Protein AF-A0A5M9GQY0-F1 (afdb_monomer)

InterPro domains:
  IPR038223 DNA-mimic protein DMP12 superfamily [G3DSA:3.40.1760.20] (15-113)

Secondary structure (DSSP, 8-state):
-EEEEEESSHHHHHHHHTT---TTSEEEEEE-HHHHHHHHTTTHHHHHHHHH-----SS--EEE--HHHHHHHHTSGGG-GGGS-HHHHHHHHHHHHHHHHHHHHTS-EEEE-

Foldseek 3Di:
DKKKKAFLAPVLLVCVVVVNHDPPRIDMDDDDPVLVVLCVVLCLVVVLCVLQVWDDDDADKTKRLDLVSLVSSLPDCSLVQVSDDPVNNVVSVSVSVRSVSNNVRSGIMIMGD

Nearest PDB structures (foldseek):
  2wh0-assembly2_C  TM=7.866E-01  e=9.377E+00  Homo sapiens

Mean predicted aligned error: 2.53 Å

Sequence (113 aa):
MKIICVPKNEEALHRLDFNQNIEGDLIEMSIDDTIYSNLENTSFFETINRLTGANIDKFEDESITDKEALEKVVSSEIFNEKRYDHSLYSIVRNIKALFEEALKCQTGIFFYF

Structure (mmCIF, N/CA/C/O backbone):
data_AF-A0A5M9GQY0-F1
#
_entry.id   AF-A0A5M9GQY0-F1
#
loop_
_atom_site.group_PDB
_atom_site.id
_atom_sit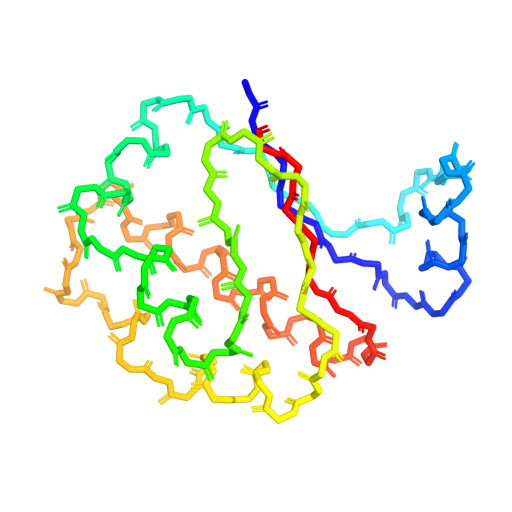e.type_symbol
_atom_site.label_atom_id
_atom_site.label_alt_id
_atom_site.label_comp_id
_atom_site.label_asym_id
_atom_site.label_entity_id
_atom_site.label_seq_id
_atom_site.pdbx_PDB_ins_code
_atom_site.Cartn_x
_atom_site.Cartn_y
_atom_site.Cartn_z
_atom_site.occupancy
_atom_site.B_iso_or_equiv
_atom_site.auth_seq_id
_atom_site.auth_comp_id
_atom_site.auth_asym_id
_atom_site.auth_atom_id
_atom_site.pdbx_PDB_model_num
ATOM 1 N N . MET A 1 1 ? -6.369 -0.826 -14.897 1.00 88.00 1 MET A N 1
ATOM 2 C CA . MET A 1 1 ? -6.256 0.221 -13.854 1.00 88.00 1 MET A CA 1
ATOM 3 C C . MET A 1 1 ? -6.466 -0.467 -12.532 1.00 88.00 1 MET A C 1
ATOM 5 O O . MET A 1 1 ? -7.416 -1.228 -12.429 1.00 88.00 1 MET A O 1
ATOM 9 N N . LYS A 1 2 ? -5.564 -0.228 -11.590 1.00 95.06 2 LYS A N 1
ATOM 10 C CA . LYS A 1 2 ? -5.478 -0.915 -10.307 1.00 95.06 2 LYS A CA 1
ATOM 11 C C . LYS A 1 2 ? -5.639 0.106 -9.193 1.00 95.06 2 LYS A C 1
ATOM 13 O O . LYS A 1 2 ? -5.116 1.216 -9.324 1.00 95.06 2 LYS A O 1
ATOM 18 N N . ILE A 1 3 ? -6.363 -0.238 -8.137 1.00 96.81 3 ILE A N 1
ATOM 19 C CA . ILE A 1 3 ? -6.653 0.680 -7.028 1.00 96.81 3 ILE A CA 1
ATOM 20 C C . ILE A 1 3 ? -5.990 0.155 -5.762 1.00 96.81 3 ILE A C 1
ATOM 22 O O . ILE A 1 3 ? -6.026 -1.037 -5.478 1.00 96.81 3 ILE A O 1
ATOM 26 N N . ILE A 1 4 ? -5.374 1.062 -5.011 1.00 98.25 4 ILE A N 1
ATOM 27 C CA . ILE A 1 4 ? -4.895 0.806 -3.655 1.00 98.25 4 ILE A CA 1
ATOM 28 C C . ILE A 1 4 ? -5.622 1.788 -2.746 1.00 98.25 4 ILE A C 1
ATOM 30 O O . ILE A 1 4 ? -5.546 2.997 -2.985 1.00 98.25 4 ILE A O 1
ATOM 34 N N . CYS A 1 5 ? -6.321 1.302 -1.723 1.00 98.12 5 CYS A N 1
ATOM 35 C CA . CYS A 1 5 ? -7.095 2.168 -0.841 1.00 98.12 5 CYS A CA 1
ATOM 36 C C . CYS A 1 5 ? -7.043 1.772 0.634 1.00 98.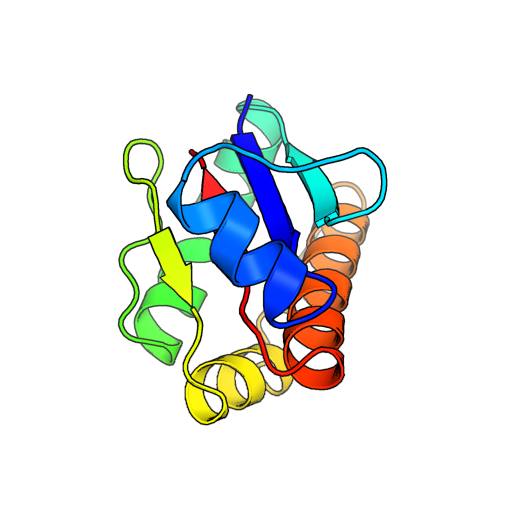12 5 CYS A C 1
ATOM 38 O O . CYS A 1 5 ? -6.749 0.635 0.995 1.00 98.12 5 CYS A O 1
ATOM 40 N N . VAL A 1 6 ? -7.373 2.743 1.482 1.00 98.62 6 VAL A N 1
ATOM 41 C CA . VAL A 1 6 ? -7.447 2.626 2.938 1.00 98.62 6 VAL A CA 1
ATOM 42 C C . VAL A 1 6 ? -8.781 3.200 3.412 1.00 98.62 6 VAL A C 1
ATOM 44 O O . VAL A 1 6 ? -9.045 4.383 3.168 1.00 98.62 6 VAL A O 1
ATOM 47 N N . PRO A 1 7 ? -9.621 2.420 4.110 1.00 98.44 7 PRO A N 1
ATOM 48 C CA . PRO A 1 7 ? -10.806 2.947 4.771 1.00 98.44 7 PRO A CA 1
ATOM 49 C C . PRO A 1 7 ? -10.419 3.858 5.934 1.00 98.44 7 PRO A C 1
ATOM 51 O O . PRO A 1 7 ? -9.612 3.482 6.784 1.00 98.44 7 PRO A O 1
ATOM 54 N N . LYS A 1 8 ? -11.015 5.052 6.013 1.00 98.12 8 LYS A N 1
ATOM 55 C CA . LYS A 1 8 ? -10.643 6.053 7.030 1.00 98.12 8 LYS A CA 1
ATOM 56 C C . LYS A 1 8 ? -11.057 5.698 8.458 1.00 98.12 8 LYS A C 1
ATOM 58 O O . LYS A 1 8 ? -10.579 6.329 9.400 1.00 98.12 8 LYS A O 1
ATOM 63 N N . ASN A 1 9 ? -11.987 4.762 8.614 1.00 97.69 9 ASN A N 1
A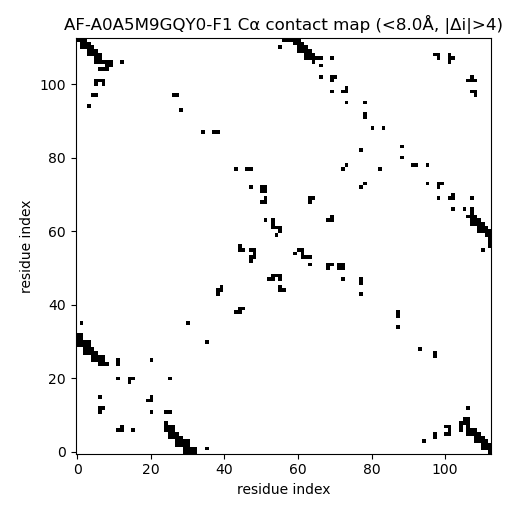TOM 64 C CA . ASN A 1 9 ? -12.511 4.284 9.890 1.00 97.69 9 ASN A CA 1
ATOM 65 C C . ASN A 1 9 ? -13.268 2.958 9.694 1.00 97.69 9 ASN A C 1
ATOM 67 O O . ASN A 1 9 ? -13.501 2.528 8.564 1.00 97.69 9 ASN A O 1
ATOM 71 N N . GLU A 1 10 ? -13.687 2.350 10.803 1.00 96.44 10 GLU A N 1
ATOM 72 C CA . GLU A 1 10 ? -14.462 1.100 10.841 1.00 96.44 10 GLU A CA 1
ATOM 73 C C . GLU A 1 10 ? -15.763 1.147 10.027 1.00 96.44 10 GLU A C 1
ATOM 75 O O . GLU A 1 10 ? -16.123 0.176 9.370 1.00 96.44 10 GLU A O 1
ATOM 80 N N . GLU A 1 11 ? -16.480 2.274 10.015 1.00 97.25 11 GLU A N 1
ATOM 81 C CA . GLU A 1 11 ? -17.722 2.373 9.240 1.00 97.25 11 GLU A CA 1
ATOM 82 C C . GLU A 1 11 ? -17.451 2.374 7.732 1.00 97.25 11 GLU A C 1
ATOM 84 O O . GLU A 1 11 ? -18.203 1.772 6.966 1.00 97.25 11 GLU A O 1
ATOM 89 N N . ALA A 1 12 ? -16.379 3.045 7.304 1.00 97.69 12 ALA A N 1
ATOM 90 C CA . ALA A 1 12 ? -15.915 3.028 5.923 1.00 97.69 12 ALA A CA 1
ATOM 91 C C . ALA A 1 12 ? -15.424 1.631 5.519 1.00 97.69 12 ALA A C 1
ATOM 93 O O . ALA A 1 12 ? -15.699 1.200 4.403 1.00 97.69 12 ALA A O 1
ATOM 94 N N . LEU A 1 13 ? -14.748 0.913 6.425 1.00 97.00 13 LEU A N 1
ATOM 95 C CA . LEU A 1 13 ? -14.331 -0.475 6.212 1.00 97.00 13 LEU A CA 1
ATOM 96 C C . LEU A 1 13 ? -15.551 -1.386 6.033 1.00 97.00 13 LEU A C 1
ATOM 98 O O . LEU A 1 13 ? -15.656 -2.080 5.029 1.00 97.00 13 LEU A O 1
ATOM 102 N N . HIS A 1 14 ? -16.531 -1.290 6.931 1.00 96.38 14 HIS A N 1
ATOM 103 C CA . HIS A 1 14 ? -17.779 -2.036 6.800 1.00 96.38 14 HIS A CA 1
ATOM 104 C C . HIS A 1 14 ? -18.492 -1.711 5.480 1.00 96.38 14 HIS A C 1
ATOM 106 O O . HIS A 1 14 ? -18.977 -2.606 4.801 1.00 96.38 14 HIS A O 1
ATOM 112 N N . ARG A 1 15 ? -18.568 -0.437 5.073 1.00 97.06 15 ARG A N 1
ATOM 113 C CA . ARG A 1 15 ? -19.161 -0.070 3.774 1.00 97.06 15 ARG A CA 1
ATOM 114 C C . ARG A 1 15 ? -18.377 -0.640 2.592 1.00 97.06 15 ARG A C 1
ATOM 116 O O . ARG A 1 15 ? -19.014 -1.030 1.615 1.00 97.06 15 ARG A O 1
ATOM 123 N N . LEU A 1 16 ? -17.049 -0.710 2.680 1.00 95.31 16 LEU A N 1
ATOM 124 C CA . LEU A 1 16 ? -16.198 -1.316 1.655 1.00 95.31 16 LEU A CA 1
ATOM 125 C C . LEU A 1 16 ? -16.536 -2.798 1.451 1.00 95.31 16 LEU A C 1
ATOM 127 O O . LEU A 1 16 ? -16.751 -3.199 0.311 1.00 95.31 16 LEU A O 1
ATOM 131 N N . ASP A 1 17 ? -16.717 -3.567 2.528 1.00 92.31 17 ASP A N 1
ATOM 132 C CA . ASP A 1 17 ? -17.073 -4.997 2.456 1.00 92.31 17 ASP A CA 1
ATOM 133 C C . ASP A 1 17 ? -18.391 -5.264 1.701 1.00 92.31 17 ASP A C 1
ATOM 135 O O . ASP A 1 17 ? -18.594 -6.340 1.134 1.00 92.31 17 ASP A O 1
ATOM 139 N N . PHE A 1 18 ? -19.296 -4.279 1.666 1.00 93.19 18 PHE A N 1
ATOM 140 C CA . PHE A 1 18 ? -20.591 -4.373 0.985 1.00 93.19 18 PHE A CA 1
ATOM 141 C C . PHE A 1 18 ? -20.675 -3.567 -0.320 1.00 93.19 18 PHE A C 1
ATOM 143 O O . PHE A 1 18 ? -21.766 -3.476 -0.889 1.00 93.19 18 PHE A O 1
ATOM 150 N N . ASN A 1 19 ? -19.570 -2.993 -0.815 1.00 90.00 19 ASN A N 1
ATOM 151 C CA . ASN A 1 19 ? -19.550 -2.078 -1.968 1.00 90.00 19 ASN A CA 1
ATOM 152 C C . ASN A 1 19 ? -20.526 -0.888 -1.812 1.00 90.00 19 ASN A C 1
ATOM 154 O O . ASN A 1 19 ? -21.263 -0.531 -2.734 1.00 90.00 19 ASN A O 1
ATOM 158 N N . GLN A 1 20 ? -20.574 -0.295 -0.617 1.00 94.31 20 GLN A N 1
ATOM 159 C CA . GLN A 1 20 ? -21.481 0.798 -0.227 1.00 94.31 20 GLN A CA 1
ATOM 160 C C . GLN A 1 20 ? -20.740 2.093 0.135 1.00 94.31 20 GLN A C 1
ATOM 162 O O . GLN A 1 20 ? -21.279 2.948 0.838 1.00 94.31 20 GLN A O 1
ATOM 167 N N . ASN A 1 21 ? -19.495 2.225 -0.308 1.00 91.50 21 ASN A N 1
ATOM 168 C CA . ASN A 1 21 ? -18.622 3.357 -0.023 1.00 91.50 21 ASN A CA 1
ATOM 169 C C . ASN A 1 21 ? -19.262 4.673 -0.472 1.00 91.50 21 ASN A C 1
ATOM 171 O O . ASN A 1 21 ? -19.808 4.773 -1.574 1.00 91.50 21 ASN A O 1
ATOM 175 N N . ILE A 1 22 ? -19.139 5.701 0.360 1.00 92.62 22 ILE A N 1
ATOM 176 C CA . ILE A 1 22 ? -19.531 7.070 0.023 1.00 92.62 22 ILE A CA 1
ATOM 177 C C . ILE A 1 22 ? -18.301 7.945 -0.218 1.00 92.62 22 ILE A C 1
ATOM 179 O O . ILE A 1 22 ? -17.184 7.613 0.185 1.00 92.62 22 ILE A O 1
ATOM 183 N N . GLU A 1 23 ? -18.502 9.086 -0.882 1.00 93.12 23 GLU A N 1
ATOM 184 C CA . GLU A 1 23 ? -17.420 10.041 -1.121 1.00 93.12 23 GLU A CA 1
ATOM 185 C C . GLU A 1 23 ? -16.742 10.426 0.200 1.00 93.12 23 GLU A C 1
ATOM 187 O O . GLU A 1 23 ? -17.384 10.844 1.164 1.00 93.12 23 GLU A O 1
ATOM 192 N N . GLY A 1 24 ? -15.419 10.276 0.230 1.00 93.19 24 GLY A N 1
ATOM 193 C CA . GLY A 1 24 ? -14.614 10.565 1.406 1.00 93.19 24 GLY A CA 1
ATOM 194 C C . GLY A 1 24 ? -14.375 9.383 2.344 1.00 93.19 24 GLY A C 1
ATOM 195 O O . GLY A 1 24 ? -13.589 9.571 3.270 1.00 93.19 24 GLY A O 1
ATOM 196 N N . ASP A 1 25 ? -14.938 8.195 2.104 1.00 96.00 25 ASP A N 1
ATOM 197 C CA . ASP A 1 25 ? -14.677 6.992 2.916 1.00 96.00 25 ASP A CA 1
ATOM 198 C C . ASP A 1 25 ? -13.241 6.484 2.812 1.00 96.00 25 ASP A C 1
ATOM 200 O O . ASP A 1 25 ? -12.682 5.978 3.788 1.00 96.00 25 ASP A O 1
ATOM 204 N N . LEU A 1 26 ? -12.649 6.622 1.627 1.00 97.88 26 LEU A N 1
ATOM 205 C CA . LEU A 1 26 ? -11.365 6.027 1.290 1.00 97.88 26 LEU A CA 1
ATOM 206 C C . LEU A 1 26 ? -10.280 7.097 1.128 1.00 97.88 26 LEU A C 1
ATOM 208 O O . LEU A 1 26 ? -10.536 8.238 0.728 1.00 97.88 26 LEU A O 1
ATOM 212 N N . ILE A 1 27 ? -9.051 6.720 1.465 1.00 98.12 27 ILE A N 1
ATOM 213 C CA . ILE A 1 27 ? -7.829 7.348 0.960 1.00 98.12 27 ILE A CA 1
ATOM 214 C C . ILE A 1 27 ? -7.300 6.392 -0.099 1.00 98.12 27 ILE A C 1
ATOM 216 O O . ILE A 1 27 ? -6.980 5.252 0.224 1.00 98.12 27 ILE A O 1
ATOM 220 N N . GLU A 1 28 ? -7.250 6.822 -1.355 1.00 96.69 28 GLU A N 1
ATOM 221 C CA . GLU A 1 28 ? -6.982 5.921 -2.474 1.00 96.69 28 GLU A CA 1
ATOM 222 C C . GLU A 1 28 ? -6.008 6.509 -3.488 1.00 96.69 28 GLU A C 1
ATOM 224 O O . GLU A 1 28 ? -5.874 7.726 -3.643 1.00 96.69 28 GLU A O 1
ATOM 229 N N . MET A 1 29 ? -5.326 5.615 -4.194 1.00 97.00 29 MET A N 1
ATOM 230 C CA . MET A 1 29 ? -4.554 5.940 -5.380 1.00 97.00 29 MET A CA 1
ATOM 231 C C . MET A 1 29 ? -4.829 4.914 -6.471 1.00 97.00 29 MET A C 1
ATOM 233 O O . MET A 1 29 ? -5.005 3.726 -6.198 1.00 97.00 29 MET A O 1
ATOM 237 N N . SER A 1 30 ? -4.814 5.374 -7.718 1.00 96.81 30 SER A N 1
ATOM 238 C CA . SER A 1 30 ? -4.831 4.499 -8.883 1.00 96.81 30 SER A CA 1
ATOM 239 C C . SER A 1 30 ? -3.431 4.377 -9.473 1.00 96.81 30 SER A C 1
ATOM 241 O O . SER A 1 30 ? -2.672 5.347 -9.532 1.00 96.81 30 SER A O 1
ATOM 243 N N . ILE A 1 31 ? -3.094 3.172 -9.917 1.00 95.69 31 ILE A N 1
ATOM 244 C CA . ILE A 1 31 ? -1.916 2.907 -10.740 1.00 95.69 31 ILE A CA 1
ATOM 245 C C . ILE A 1 31 ? -2.361 2.233 -12.039 1.00 95.69 31 ILE A C 1
ATOM 247 O O . ILE A 1 31 ? -3.308 1.440 -12.067 1.00 95.69 31 ILE A O 1
ATOM 251 N N . ASP A 1 32 ? -1.712 2.583 -13.144 1.00 95.62 32 ASP A N 1
ATOM 252 C CA . ASP A 1 32 ? -1.930 1.903 -14.417 1.00 95.62 32 ASP A CA 1
ATOM 253 C C . ASP A 1 32 ? -1.048 0.651 -14.533 1.00 95.62 32 ASP A C 1
ATOM 255 O O . ASP A 1 32 ? -0.195 0.375 -13.684 1.00 95.62 32 ASP A O 1
ATOM 259 N N . ASP A 1 33 ? -1.265 -0.125 -15.593 1.00 94.81 33 ASP A N 1
ATOM 260 C CA . ASP A 1 33 ? -0.523 -1.369 -15.801 1.00 94.81 33 ASP A CA 1
ATOM 261 C C . ASP A 1 33 ? 0.972 -1.114 -16.067 1.00 94.81 33 ASP A C 1
ATOM 263 O O . ASP A 1 33 ? 1.800 -1.963 -15.750 1.00 94.81 33 ASP A O 1
ATOM 267 N N . THR A 1 34 ? 1.345 0.074 -16.563 1.00 95.50 34 THR A N 1
ATOM 268 C CA . THR A 1 34 ? 2.754 0.454 -16.760 1.00 95.50 34 THR A CA 1
ATOM 269 C C . THR A 1 34 ? 3.448 0.647 -15.414 1.00 95.50 34 THR A C 1
ATOM 271 O O . THR A 1 34 ? 4.523 0.093 -15.181 1.00 95.50 34 THR A O 1
ATOM 274 N N . ILE A 1 35 ? 2.829 1.400 -14.501 1.00 95.94 35 ILE A N 1
ATOM 275 C CA . ILE A 1 35 ? 3.331 1.616 -13.140 1.00 95.94 35 ILE A CA 1
ATOM 276 C C . ILE A 1 35 ? 3.382 0.291 -12.382 1.00 95.94 35 ILE A C 1
ATOM 278 O O . ILE A 1 35 ? 4.396 -0.002 -11.747 1.00 95.94 35 ILE A O 1
ATOM 282 N N . TYR A 1 36 ? 2.326 -0.524 -12.475 1.00 96.12 36 TYR A N 1
ATOM 283 C CA . TYR A 1 36 ? 2.298 -1.841 -11.845 1.00 96.12 36 TYR A CA 1
ATOM 284 C C . TYR A 1 36 ? 3.458 -2.717 -12.329 1.00 96.12 36 TYR A C 1
ATOM 286 O O . TYR A 1 36 ? 4.223 -3.210 -11.503 1.00 96.12 36 TYR A O 1
ATOM 294 N N . SER A 1 37 ? 3.653 -2.853 -13.647 1.00 95.62 37 SER A N 1
ATOM 295 C CA . SER A 1 37 ? 4.760 -3.646 -14.196 1.00 95.62 37 SER A CA 1
ATOM 296 C C . SER A 1 37 ? 6.125 -3.111 -13.765 1.00 95.62 37 SER A C 1
ATOM 298 O O . SER A 1 37 ? 7.026 -3.890 -13.461 1.00 95.62 37 SER A O 1
ATOM 300 N N . ASN A 1 38 ? 6.290 -1.790 -13.678 1.00 96.00 38 ASN A N 1
ATOM 301 C CA . ASN A 1 38 ? 7.534 -1.198 -13.194 1.00 96.00 38 ASN A CA 1
ATOM 302 C C . ASN A 1 38 ? 7.795 -1.520 -11.711 1.00 96.00 38 ASN A C 1
ATOM 304 O O . ASN A 1 38 ? 8.932 -1.821 -11.358 1.00 96.00 38 ASN A O 1
ATOM 308 N N . LEU A 1 39 ? 6.769 -1.522 -10.852 1.00 96.31 39 LEU A N 1
ATOM 309 C CA . LEU A 1 39 ? 6.888 -1.956 -9.453 1.00 96.31 39 LEU A CA 1
ATOM 310 C C . LEU A 1 39 ? 7.171 -3.461 -9.346 1.00 96.31 39 LEU A C 1
ATOM 312 O O . LEU A 1 39 ? 8.043 -3.875 -8.577 1.00 96.31 39 LEU A O 1
ATOM 316 N N . GLU A 1 40 ? 6.479 -4.277 -10.139 1.00 94.94 40 GLU A N 1
ATOM 317 C CA . GLU A 1 40 ? 6.658 -5.731 -10.203 1.00 94.94 40 GLU A CA 1
ATOM 318 C C . GLU A 1 40 ? 8.101 -6.098 -10.584 1.00 94.94 40 GLU A C 1
ATOM 320 O O . GLU A 1 40 ? 8.730 -6.907 -9.904 1.00 94.94 40 GLU A O 1
ATOM 325 N N . ASN A 1 41 ? 8.688 -5.394 -11.559 1.00 95.12 41 ASN A N 1
ATOM 326 C CA . ASN A 1 41 ? 10.089 -5.557 -11.972 1.00 95.12 41 ASN A CA 1
ATOM 327 C C . ASN A 1 41 ? 11.119 -5.239 -10.866 1.00 95.12 41 ASN A C 1
ATOM 329 O O . ASN A 1 41 ? 12.295 -5.571 -11.013 1.00 95.12 41 ASN A O 1
ATOM 333 N N . THR A 1 42 ? 10.706 -4.608 -9.761 1.00 95.38 42 THR A N 1
ATOM 334 C CA . THR A 1 42 ? 11.563 -4.339 -8.588 1.00 95.38 42 THR A CA 1
ATOM 335 C C . THR A 1 42 ? 11.346 -5.323 -7.430 1.00 95.38 42 THR A C 1
ATOM 337 O O . THR A 1 42 ? 11.892 -5.118 -6.339 1.00 95.38 42 THR A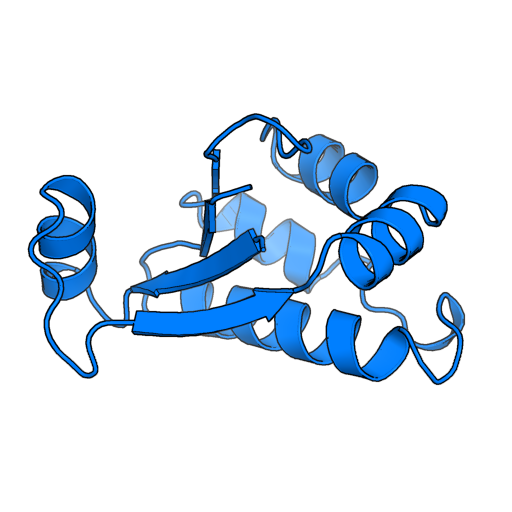 O 1
ATOM 340 N N . SER A 1 43 ? 10.533 -6.369 -7.635 1.00 96.19 43 SER A N 1
ATOM 341 C CA . SER A 1 43 ? 10.041 -7.281 -6.589 1.00 96.19 43 SER A CA 1
ATOM 342 C C . SER A 1 43 ? 9.302 -6.551 -5.456 1.00 96.19 43 SER A C 1
ATOM 344 O O . SER A 1 43 ? 9.374 -6.962 -4.291 1.00 96.19 43 SER A O 1
ATOM 346 N N . PHE A 1 44 ? 8.609 -5.446 -5.770 1.00 97.12 44 PHE A N 1
ATOM 347 C CA . PHE A 1 44 ? 7.915 -4.626 -4.772 1.00 97.12 44 PHE A CA 1
ATOM 348 C C . PHE A 1 44 ? 6.827 -5.421 -4.037 1.00 97.12 44 PHE A C 1
ATOM 350 O O . PHE A 1 44 ? 6.935 -5.646 -2.831 1.00 97.12 44 PHE A O 1
ATOM 357 N N . PHE A 1 45 ? 5.827 -5.910 -4.778 1.00 97.19 45 PHE A N 1
ATOM 358 C CA . PHE A 1 45 ? 4.708 -6.676 -4.220 1.00 97.19 45 PHE A CA 1
ATOM 359 C C . PHE A 1 45 ? 5.156 -8.028 -3.657 1.00 97.19 45 PHE A C 1
ATOM 361 O O . PHE A 1 45 ? 4.753 -8.390 -2.560 1.00 97.19 45 PHE A O 1
ATOM 368 N N . GLU A 1 46 ? 6.099 -8.715 -4.311 1.00 97.38 46 GLU A N 1
ATOM 369 C CA . GLU A 1 46 ? 6.689 -9.961 -3.794 1.00 97.38 46 GLU A CA 1
ATOM 370 C C . GLU A 1 46 ? 7.326 -9.768 -2.403 1.00 97.38 46 GLU A C 1
ATOM 372 O O . GLU A 1 46 ? 7.197 -10.611 -1.512 1.00 97.38 46 GLU A O 1
ATOM 377 N N . THR A 1 47 ? 8.001 -8.634 -2.185 1.00 97.81 47 THR A N 1
ATOM 3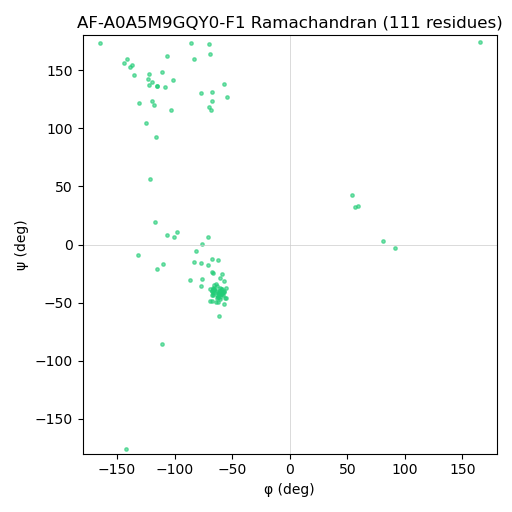78 C CA . THR A 1 47 ? 8.581 -8.319 -0.876 1.00 97.81 47 THR A CA 1
ATOM 379 C C . THR A 1 47 ? 7.501 -8.061 0.172 1.00 97.81 47 THR A C 1
ATOM 381 O O . THR A 1 47 ? 7.646 -8.535 1.298 1.00 97.81 47 THR A O 1
ATOM 384 N N . ILE A 1 48 ? 6.420 -7.362 -0.184 1.00 98.25 48 ILE A N 1
ATOM 385 C CA . ILE A 1 48 ? 5.274 -7.141 0.712 1.00 98.25 48 ILE A CA 1
ATOM 386 C C . ILE A 1 48 ? 4.606 -8.476 1.065 1.00 98.25 48 ILE A C 1
ATOM 388 O O . ILE A 1 48 ? 4.401 -8.751 2.249 1.00 98.25 48 ILE A O 1
ATOM 392 N N . ASN A 1 49 ? 4.361 -9.340 0.079 1.00 98.12 49 ASN A N 1
ATOM 393 C CA . ASN A 1 49 ? 3.786 -10.675 0.272 1.00 98.12 49 ASN A CA 1
ATOM 394 C C . ASN A 1 49 ? 4.626 -11.500 1.252 1.00 98.12 49 ASN A C 1
ATOM 396 O O . ASN A 1 49 ? 4.110 -12.052 2.218 1.00 98.12 49 ASN A O 1
ATOM 400 N N . ARG A 1 50 ? 5.956 -11.499 1.101 1.00 98.19 50 ARG A N 1
ATOM 401 C CA . ARG A 1 50 ? 6.859 -12.202 2.029 1.00 98.19 50 ARG A CA 1
ATOM 402 C C . ARG A 1 50 ? 6.834 -11.638 3.456 1.00 98.19 50 ARG A C 1
ATOM 404 O O . ARG A 1 50 ? 7.029 -12.396 4.402 1.00 98.19 50 ARG A O 1
ATOM 411 N N . LEU A 1 51 ? 6.651 -10.327 3.621 1.00 98.00 51 LEU A N 1
ATOM 412 C CA . LEU A 1 51 ? 6.617 -9.679 4.939 1.00 98.00 51 LEU A CA 1
ATOM 413 C C . LEU A 1 51 ? 5.295 -9.904 5.683 1.00 98.00 51 LEU A C 1
ATOM 415 O O . LEU A 1 51 ? 5.288 -9.912 6.914 1.00 98.00 51 LEU A O 1
ATOM 419 N N . THR A 1 52 ? 4.198 -10.058 4.943 1.00 97.81 52 THR A N 1
ATOM 420 C CA . THR A 1 52 ? 2.831 -10.015 5.489 1.00 97.81 52 THR A CA 1
ATOM 421 C C . THR A 1 52 ? 2.081 -11.336 5.381 1.00 97.81 52 THR A C 1
ATOM 423 O O . THR A 1 52 ? 1.154 -11.565 6.148 1.00 97.81 52 THR A O 1
ATOM 426 N N . GLY A 1 53 ? 2.495 -12.219 4.472 1.00 96.88 53 GLY A N 1
ATOM 427 C CA . GLY A 1 53 ? 1.758 -13.428 4.111 1.00 96.88 53 GLY A CA 1
ATOM 428 C C . GLY A 1 53 ? 0.616 -13.193 3.117 1.00 96.88 53 GLY A C 1
ATOM 429 O O . GLY A 1 53 ? -0.084 -14.151 2.803 1.00 96.88 53 GLY A O 1
ATOM 430 N N . ALA A 1 54 ? 0.429 -11.960 2.634 1.00 97.00 54 ALA A N 1
ATOM 431 C CA . ALA A 1 54 ? -0.539 -11.630 1.589 1.00 97.00 54 ALA A CA 1
ATOM 432 C C . ALA A 1 54 ? -0.140 -12.215 0.224 1.00 97.00 54 ALA A C 1
ATOM 434 O O . ALA A 1 54 ? 1.026 -12.563 0.008 1.00 97.00 54 ALA A O 1
ATOM 435 N N . ASN A 1 55 ? -1.091 -12.266 -0.709 1.00 95.94 55 ASN A N 1
ATOM 436 C CA . ASN A 1 55 ? -0.889 -12.735 -2.080 1.00 95.94 55 ASN A CA 1
ATOM 437 C C . ASN A 1 55 ? -1.250 -11.652 -3.105 1.00 95.94 55 ASN A C 1
ATOM 439 O O . ASN A 1 55 ? -2.056 -11.871 -4.000 1.00 95.94 55 ASN A O 1
ATOM 443 N N . ILE A 1 56 ? -0.624 -10.477 -2.994 1.00 96.69 56 ILE A N 1
ATOM 444 C CA . ILE A 1 56 ? -0.820 -9.389 -3.958 1.00 96.69 56 ILE A CA 1
ATOM 445 C C . ILE A 1 56 ? -0.199 -9.796 -5.296 1.00 96.69 56 ILE A C 1
ATOM 447 O O . ILE A 1 56 ? 1.027 -9.943 -5.396 1.00 96.69 56 ILE A O 1
ATOM 451 N N . ASP A 1 57 ? -1.037 -9.933 -6.317 1.00 93.88 57 ASP A N 1
ATOM 452 C CA . ASP A 1 57 ? -0.634 -10.116 -7.706 1.00 93.88 57 ASP A CA 1
ATOM 453 C C . ASP A 1 57 ? -1.567 -9.354 -8.663 1.00 93.88 57 ASP A C 1
ATOM 455 O O . ASP A 1 57 ? -2.425 -8.586 -8.244 1.00 93.88 57 ASP A O 1
ATOM 459 N N . LYS A 1 58 ? -1.361 -9.500 -9.974 1.00 92.12 58 LYS A N 1
ATOM 460 C CA . LYS A 1 58 ? -2.072 -8.726 -11.004 1.00 92.12 58 LYS A CA 1
ATOM 461 C C . LYS A 1 58 ? -3.521 -9.154 -11.284 1.00 92.12 58 LYS A C 1
ATOM 463 O O . LYS A 1 58 ? -4.085 -8.609 -12.234 1.00 92.12 58 LYS A O 1
ATOM 468 N N . PHE A 1 59 ? -4.046 -10.161 -10.590 1.00 88.56 59 PHE A N 1
ATOM 469 C CA . PHE A 1 59 ? -5.370 -10.748 -10.821 1.00 88.56 59 PHE A CA 1
ATOM 470 C C . PHE A 1 59 ? -6.204 -10.927 -9.547 1.00 88.56 59 PHE A C 1
ATOM 472 O O . PHE A 1 59 ? -7.373 -11.293 -9.661 1.00 88.56 59 PHE A O 1
ATOM 479 N N . GLU A 1 60 ? -5.611 -10.722 -8.372 1.00 87.31 60 GLU A N 1
ATOM 480 C CA . GLU A 1 60 ? -6.260 -10.948 -7.085 1.00 87.31 60 GLU A CA 1
ATOM 481 C C . GLU A 1 60 ? -6.575 -9.625 -6.382 1.00 87.31 60 GLU A C 1
ATOM 483 O O . GLU A 1 60 ? -5.730 -8.730 -6.279 1.00 87.31 60 GLU A O 1
ATOM 488 N N . ASP A 1 61 ? -7.790 -9.545 -5.838 1.00 95.12 61 ASP A N 1
ATOM 489 C CA . ASP A 1 61 ? -8.105 -8.573 -4.800 1.00 95.12 61 ASP A CA 1
ATOM 490 C C . ASP A 1 61 ? -7.509 -9.078 -3.481 1.00 95.12 61 ASP A C 1
ATOM 492 O O . ASP A 1 61 ? -7.712 -10.230 -3.094 1.00 95.12 61 ASP A O 1
ATOM 496 N N . GLU A 1 62 ? -6.781 -8.225 -2.769 1.00 96.94 62 GLU A N 1
ATOM 497 C CA . GLU A 1 62 ? -6.088 -8.616 -1.541 1.00 96.94 62 GLU A CA 1
ATOM 498 C C . GLU A 1 62 ? -6.109 -7.491 -0.508 1.00 96.94 62 GLU A C 1
ATOM 500 O O . GLU A 1 62 ? -6.227 -6.307 -0.832 1.00 96.94 62 GLU A O 1
ATOM 505 N N . SER A 1 63 ? -5.973 -7.844 0.765 1.00 97.88 63 SER A N 1
ATOM 506 C CA . SER A 1 63 ? -5.916 -6.880 1.856 1.00 97.88 63 SER A CA 1
ATOM 507 C C . SER A 1 63 ? -4.867 -7.239 2.900 1.00 97.88 63 SER A C 1
ATOM 509 O O . SER A 1 63 ? -4.530 -8.397 3.132 1.00 97.88 63 SER A O 1
ATOM 511 N N . ILE A 1 64 ? -4.353 -6.211 3.571 1.00 98.50 64 ILE A N 1
ATOM 512 C CA . ILE A 1 64 ? -3.503 -6.357 4.750 1.00 98.50 64 ILE A CA 1
ATOM 513 C C . ILE A 1 64 ? -4.151 -5.544 5.869 1.00 98.50 64 ILE A C 1
ATOM 515 O O . ILE A 1 64 ? -4.089 -4.313 5.876 1.00 98.50 64 ILE A O 1
ATOM 519 N N . THR A 1 65 ? -4.790 -6.244 6.803 1.00 97.94 65 THR A N 1
ATOM 520 C CA . THR A 1 65 ? -5.497 -5.664 7.961 1.00 97.94 65 THR A CA 1
ATOM 521 C C . THR A 1 65 ? -4.784 -5.941 9.285 1.00 97.94 65 THR A C 1
ATOM 523 O O . THR A 1 65 ? -5.018 -5.255 10.277 1.00 97.94 65 THR A O 1
ATOM 526 N N . ASP A 1 66 ? -3.866 -6.914 9.315 1.00 98.00 66 ASP A N 1
ATOM 527 C CA . ASP A 1 66 ? -3.070 -7.201 10.505 1.00 98.00 66 ASP A CA 1
ATOM 528 C C . ASP A 1 66 ? -2.101 -6.051 10.810 1.00 98.00 66 ASP A C 1
ATOM 530 O O . ASP A 1 66 ? -1.256 -5.667 9.994 1.00 98.00 66 ASP A O 1
ATOM 534 N N . LYS A 1 67 ? -2.207 -5.511 12.025 1.00 97.94 67 LYS A N 1
ATOM 535 C CA . LYS A 1 67 ? -1.408 -4.365 12.458 1.00 97.94 67 LYS A CA 1
ATOM 536 C C . LYS A 1 67 ? 0.091 -4.669 12.444 1.00 97.94 67 LYS A C 1
ATOM 538 O O . LYS A 1 67 ? 0.870 -3.828 11.999 1.00 97.94 67 LYS A O 1
ATOM 543 N N . GLU A 1 68 ? 0.507 -5.846 12.912 1.00 98.00 68 GLU A N 1
ATOM 544 C CA . GLU A 1 68 ? 1.930 -6.198 12.950 1.00 98.00 68 GLU A CA 1
ATOM 545 C C . GLU A 1 68 ? 2.508 -6.335 11.536 1.00 98.00 68 GLU A C 1
ATOM 547 O O . GLU A 1 68 ? 3.644 -5.931 11.284 1.00 98.00 68 GLU A O 1
ATOM 552 N N . ALA A 1 69 ? 1.736 -6.878 10.593 1.00 98.44 69 ALA A N 1
ATOM 553 C CA . ALA A 1 69 ? 2.094 -6.960 9.182 1.00 98.44 69 ALA A CA 1
ATOM 554 C C . ALA A 1 69 ? 2.269 -5.568 8.553 1.00 98.44 69 ALA A C 1
ATOM 556 O O . ALA A 1 69 ? 3.277 -5.315 7.886 1.00 98.44 69 ALA A O 1
ATOM 557 N N . LEU A 1 70 ? 1.344 -4.640 8.816 1.00 98.62 70 LEU A N 1
ATOM 558 C CA . LEU A 1 70 ? 1.454 -3.248 8.369 1.00 98.62 70 LEU A CA 1
ATOM 559 C C . LEU A 1 70 ? 2.705 -2.564 8.949 1.00 98.62 70 LEU A C 1
ATOM 561 O O . LEU A 1 70 ? 3.478 -1.953 8.207 1.00 98.62 70 LEU A O 1
ATOM 565 N N . GLU A 1 71 ? 2.959 -2.714 10.254 1.00 98.38 71 GLU A N 1
ATOM 566 C CA . GLU A 1 71 ? 4.152 -2.166 10.918 1.00 98.38 71 GLU A CA 1
ATOM 567 C C . GLU A 1 71 ? 5.454 -2.754 10.345 1.00 98.38 71 GLU A C 1
ATOM 569 O O . GLU A 1 71 ? 6.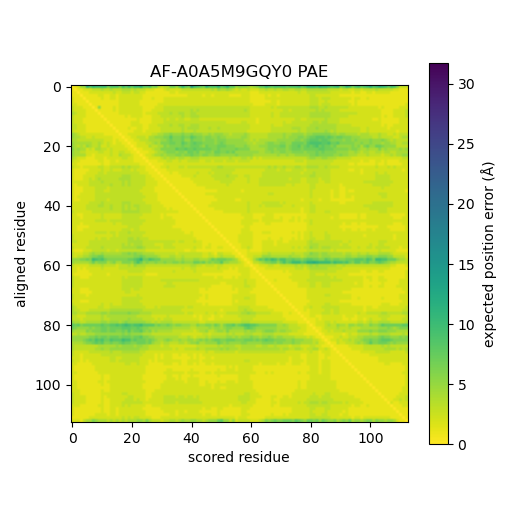421 -2.017 10.112 1.00 98.38 71 GLU A O 1
ATOM 574 N N . LYS A 1 72 ? 5.485 -4.061 10.047 1.00 98.25 72 LYS A N 1
ATOM 575 C CA . LYS A 1 72 ? 6.621 -4.724 9.376 1.00 98.25 72 LYS A CA 1
ATOM 576 C C . LYS A 1 72 ? 6.898 -4.126 8.003 1.00 98.25 72 LYS A C 1
ATOM 578 O O . LYS A 1 72 ? 8.057 -3.902 7.665 1.00 98.25 72 LYS A O 1
ATOM 583 N N . VAL A 1 73 ? 5.864 -3.846 7.211 1.00 98.31 73 VAL A N 1
ATOM 584 C CA . VAL A 1 73 ? 6.038 -3.248 5.880 1.00 98.31 73 VAL A CA 1
ATOM 585 C C . VAL A 1 73 ? 6.565 -1.820 5.992 1.00 98.31 73 VAL A C 1
ATOM 587 O O . VAL A 1 73 ? 7.578 -1.507 5.362 1.00 98.31 73 VAL A O 1
ATOM 590 N N . VAL A 1 74 ? 5.956 -0.981 6.838 1.00 97.81 74 VAL A N 1
ATOM 591 C CA . VAL A 1 74 ? 6.372 0.422 7.046 1.00 97.81 74 VAL A CA 1
ATOM 592 C C . VAL A 1 74 ? 7.817 0.533 7.536 1.00 97.81 74 VAL A C 1
ATOM 594 O O . VAL A 1 74 ? 8.539 1.434 7.105 1.00 97.81 74 VAL A O 1
ATOM 597 N N . SER A 1 75 ? 8.246 -0.377 8.414 1.00 96.69 75 SER A N 1
ATOM 598 C CA . SER A 1 75 ? 9.611 -0.412 8.959 1.00 96.69 75 SER A CA 1
ATOM 599 C C . SER A 1 75 ? 10.643 -1.075 8.039 1.00 96.69 75 SER A C 1
ATOM 601 O O . SER A 1 75 ? 11.834 -1.055 8.347 1.00 96.69 75 SER A O 1
ATOM 603 N N . SER A 1 76 ? 10.219 -1.653 6.912 1.00 96.50 76 SER A N 1
ATOM 604 C CA . SER A 1 76 ? 11.121 -2.348 5.996 1.00 96.50 76 SER A CA 1
ATOM 605 C C . SER A 1 76 ? 11.842 -1.410 5.023 1.00 96.50 76 SER A C 1
ATOM 607 O O . SER A 1 76 ? 11.377 -0.327 4.667 1.00 96.50 76 SER A O 1
ATOM 609 N N . GLU A 1 77 ? 12.958 -1.895 4.477 1.00 95.44 77 GLU A N 1
ATOM 610 C CA . GLU A 1 77 ? 13.732 -1.213 3.431 1.00 95.44 77 GLU A CA 1
ATOM 611 C C . GLU A 1 77 ? 13.025 -1.185 2.057 1.00 95.44 77 GLU A C 1
ATOM 613 O O . GLU A 1 77 ? 13.626 -0.781 1.058 1.00 95.44 77 GLU A O 1
ATOM 618 N N . ILE A 1 78 ? 11.764 -1.634 1.946 1.00 96.06 78 ILE A N 1
ATOM 619 C CA . ILE A 1 78 ? 11.004 -1.568 0.685 1.00 96.06 78 ILE A CA 1
ATOM 620 C C . ILE A 1 78 ? 10.674 -0.137 0.275 1.00 96.06 78 ILE A C 1
ATOM 622 O O . ILE A 1 78 ? 10.522 0.135 -0.905 1.00 96.06 78 ILE A O 1
ATOM 626 N N . PHE A 1 79 ? 10.642 0.796 1.224 1.00 96.12 79 PHE A N 1
ATOM 627 C CA . PHE A 1 79 ? 10.387 2.207 0.942 1.00 96.12 79 PHE A CA 1
ATOM 628 C C . PHE A 1 79 ? 11.663 3.053 0.858 1.00 96.12 79 PHE A C 1
ATOM 630 O O . PHE A 1 79 ? 11.592 4.281 0.825 1.00 96.12 79 PHE A O 1
ATOM 637 N N . ASN A 1 80 ? 12.842 2.421 0.827 1.00 93.25 80 ASN A N 1
ATOM 638 C CA . ASN A 1 80 ? 14.106 3.135 0.696 1.00 93.25 80 ASN A CA 1
ATOM 639 C C . ASN A 1 80 ? 14.242 3.738 -0.711 1.00 93.25 80 ASN A C 1
ATOM 641 O O . ASN A 1 80 ? 14.318 3.024 -1.709 1.00 93.25 80 ASN A O 1
ATOM 645 N N . GLU A 1 81 ? 14.335 5.065 -0.775 1.00 83.44 81 GLU A N 1
ATOM 646 C CA . GLU A 1 81 ? 14.346 5.854 -2.015 1.00 83.44 81 GLU A CA 1
ATOM 647 C C . GLU A 1 81 ? 15.462 5.443 -2.975 1.00 83.44 81 GLU A C 1
ATOM 649 O O . GLU A 1 81 ? 15.291 5.487 -4.188 1.00 83.44 81 GLU A O 1
ATOM 654 N N . LYS A 1 82 ? 16.600 4.985 -2.440 1.00 89.69 82 LYS A N 1
ATOM 655 C CA . LYS A 1 82 ? 17.769 4.589 -3.239 1.00 89.69 82 LYS A CA 1
ATOM 656 C C . LYS A 1 82 ? 17.530 3.335 -4.084 1.00 89.69 82 LYS A C 1
ATOM 658 O O . LYS A 1 82 ? 18.362 3.023 -4.931 1.00 89.69 82 LYS A O 1
ATOM 663 N N . ARG A 1 83 ? 16.438 2.602 -3.840 1.00 91.69 83 ARG A N 1
ATOM 664 C CA . ARG A 1 83 ? 16.055 1.408 -4.607 1.00 91.69 83 ARG A CA 1
ATOM 665 C C . ARG A 1 83 ? 15.292 1.731 -5.890 1.00 91.69 83 ARG A C 1
ATOM 667 O O . ARG A 1 83 ? 15.163 0.846 -6.730 1.00 91.69 83 ARG A O 1
ATOM 674 N N . TYR A 1 84 ? 14.788 2.956 -6.027 1.00 94.12 84 TYR A N 1
ATOM 675 C CA . TYR A 1 84 ? 13.876 3.341 -7.099 1.00 94.12 84 TYR A CA 1
ATOM 676 C C . TYR A 1 84 ? 14.441 4.503 -7.899 1.00 94.12 84 TYR A C 1
ATOM 678 O O . TYR A 1 84 ? 15.113 5.388 -7.370 1.00 94.12 84 TYR A O 1
ATOM 686 N N . ASP A 1 85 ? 14.149 4.510 -9.195 1.00 91.25 85 ASP A N 1
ATOM 687 C CA . ASP A 1 85 ? 14.391 5.694 -10.003 1.00 91.25 85 ASP A CA 1
ATOM 688 C C . ASP A 1 85 ? 13.415 6.826 -9.638 1.00 91.25 85 ASP A C 1
ATOM 690 O O . ASP A 1 85 ? 12.460 6.664 -8.872 1.00 91.25 85 ASP A O 1
ATOM 694 N N . HIS A 1 86 ? 13.655 8.001 -10.218 1.00 85.94 86 HIS A N 1
ATOM 695 C CA . HIS A 1 86 ? 12.857 9.191 -9.942 1.00 85.94 86 HIS A CA 1
ATOM 696 C C . HIS A 1 86 ? 11.369 9.033 -10.301 1.00 85.94 86 HIS A C 1
ATOM 698 O O . HIS A 1 86 ? 10.526 9.675 -9.677 1.00 85.94 86 HIS A O 1
ATOM 704 N N . SER A 1 87 ? 11.042 8.190 -11.286 1.00 85.25 87 SER A N 1
ATOM 705 C CA . SER A 1 87 ? 9.665 7.971 -11.740 1.00 85.25 87 SER A CA 1
ATOM 706 C C . SER A 1 87 ? 8.877 7.068 -10.793 1.00 85.25 87 SER A C 1
ATOM 708 O O . SER A 1 87 ? 7.696 7.313 -10.556 1.00 85.25 87 SER A O 1
ATOM 710 N N . LEU A 1 88 ? 9.536 6.069 -10.200 1.00 93.69 88 LEU A N 1
ATOM 711 C CA . LEU A 1 88 ? 8.917 5.127 -9.268 1.00 93.69 88 LEU A CA 1
ATOM 712 C C . LEU A 1 88 ? 8.917 5.617 -7.826 1.00 93.69 88 LEU A C 1
ATOM 714 O O . LEU A 1 88 ? 8.014 5.280 -7.062 1.00 93.69 88 LEU A O 1
ATOM 718 N N . TYR A 1 89 ? 9.908 6.413 -7.437 1.00 91.69 89 TYR A N 1
ATOM 719 C CA . TYR A 1 89 ? 10.057 6.840 -6.053 1.00 91.69 89 TYR A CA 1
ATOM 720 C C . TYR A 1 89 ? 8.821 7.587 -5.516 1.00 91.69 89 TYR A C 1
ATOM 722 O O . TYR A 1 89 ? 8.393 7.337 -4.388 1.00 91.69 89 TYR A O 1
ATOM 730 N N . SER A 1 90 ? 8.205 8.465 -6.315 1.00 93.56 90 SER A N 1
ATOM 731 C CA . SER A 1 90 ? 6.982 9.176 -5.913 1.00 93.56 90 SER A CA 1
ATOM 732 C C . SER A 1 90 ? 5.810 8.218 -5.677 1.00 93.56 90 SER A C 1
ATOM 734 O O . SER A 1 90 ? 5.088 8.365 -4.692 1.00 93.56 90 SER A O 1
ATOM 736 N N . ILE A 1 91 ? 5.664 7.198 -6.527 1.00 96.00 91 ILE A N 1
ATOM 737 C CA . ILE A 1 91 ? 4.647 6.150 -6.391 1.00 96.00 91 ILE A CA 1
ATOM 738 C C . ILE A 1 91 ? 4.885 5.335 -5.121 1.00 96.00 91 ILE A C 1
ATOM 740 O O . ILE A 1 91 ? 3.975 5.183 -4.311 1.00 96.00 91 ILE A O 1
ATOM 744 N N . VAL A 1 92 ? 6.115 4.869 -4.901 1.00 97.12 92 VAL A N 1
ATOM 745 C CA . VAL A 1 92 ? 6.490 4.096 -3.708 1.00 97.12 92 VAL A CA 1
ATOM 746 C C . VAL A 1 92 ? 6.259 4.903 -2.429 1.00 97.12 92 VAL A C 1
ATOM 748 O O . VAL A 1 92 ? 5.735 4.370 -1.451 1.00 97.12 92 VAL A O 1
ATOM 751 N N . ARG A 1 93 ? 6.581 6.203 -2.435 1.00 96.06 93 ARG A N 1
ATOM 752 C CA . ARG A 1 93 ? 6.302 7.110 -1.313 1.00 96.06 93 ARG A CA 1
ATOM 753 C C . ARG A 1 93 ? 4.796 7.236 -1.048 1.00 96.06 93 ARG A C 1
ATOM 755 O O . ARG A 1 93 ? 4.393 7.226 0.111 1.00 96.06 93 ARG A O 1
ATOM 762 N N . ASN A 1 94 ? 3.972 7.330 -2.091 1.00 97.12 94 ASN A N 1
ATOM 763 C CA . ASN A 1 94 ? 2.516 7.399 -1.941 1.00 97.12 94 ASN A CA 1
ATOM 764 C C . ASN A 1 94 ? 1.940 6.089 -1.385 1.00 97.12 94 ASN A C 1
ATOM 766 O O . ASN A 1 94 ? 1.118 6.130 -0.474 1.00 97.12 94 ASN A O 1
ATOM 770 N N . ILE A 1 95 ? 2.430 4.935 -1.850 1.00 98.06 95 ILE A N 1
ATOM 771 C CA . ILE A 1 95 ? 2.042 3.632 -1.292 1.00 98.06 95 ILE A CA 1
ATOM 772 C C . ILE A 1 95 ? 2.451 3.549 0.184 1.00 98.06 95 ILE A C 1
ATOM 774 O O . ILE A 1 95 ? 1.649 3.129 1.014 1.00 98.06 95 ILE A O 1
ATOM 778 N N . LYS A 1 96 ? 3.657 4.013 0.545 1.00 98.25 96 LYS A N 1
ATOM 779 C CA . LYS A 1 96 ? 4.081 4.093 1.952 1.00 98.25 96 LYS A CA 1
ATOM 780 C C . LYS A 1 96 ? 3.101 4.908 2.792 1.00 98.25 96 LYS A C 1
ATOM 782 O O . LYS A 1 96 ? 2.727 4.474 3.876 1.00 98.25 96 LYS A O 1
ATOM 787 N N . ALA A 1 97 ? 2.688 6.071 2.288 1.00 98.31 97 ALA A N 1
ATOM 788 C CA . ALA A 1 97 ? 1.732 6.921 2.982 1.00 98.31 97 ALA A CA 1
ATOM 789 C C . ALA A 1 97 ? 0.404 6.186 3.217 1.00 98.31 97 ALA A C 1
ATOM 791 O O . ALA A 1 97 ? -0.141 6.293 4.306 1.00 98.31 97 ALA A O 1
ATOM 792 N N . LEU A 1 98 ? -0.073 5.369 2.270 1.00 98.75 98 LEU A N 1
ATOM 793 C CA . LEU A 1 98 ? -1.258 4.529 2.485 1.00 98.75 98 LEU A CA 1
ATOM 794 C C . LEU A 1 98 ? -1.048 3.489 3.595 1.00 98.75 98 LEU A C 1
ATOM 796 O O . LEU A 1 98 ? -1.907 3.353 4.458 1.00 98.75 98 LEU A O 1
ATOM 800 N N . PHE A 1 99 ? 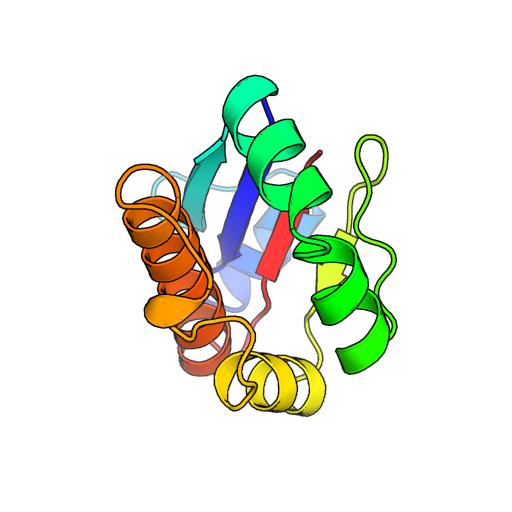0.101 2.810 3.652 1.00 98.62 99 PHE A N 1
ATOM 801 C CA . PHE A 1 99 ? 0.405 1.919 4.783 1.00 98.62 99 PHE A CA 1
ATOM 802 C C . PHE A 1 99 ? 0.416 2.667 6.129 1.00 98.62 99 PHE A C 1
ATOM 804 O O . PHE A 1 99 ? -0.105 2.171 7.128 1.00 98.62 99 PHE A O 1
ATOM 811 N N . GLU A 1 100 ? 0.987 3.873 6.165 1.00 98.56 100 GLU A N 1
ATOM 812 C CA . GLU A 1 100 ? 0.991 4.722 7.361 1.00 98.56 100 GLU A CA 1
ATOM 813 C C . GLU A 1 100 ? -0.427 5.191 7.740 1.00 98.56 100 GLU A C 1
ATOM 815 O O . GLU A 1 100 ? -0.757 5.229 8.925 1.00 98.56 100 GLU A O 1
ATOM 820 N N . GLU A 1 101 ? -1.284 5.512 6.768 1.00 98.62 101 GLU A N 1
ATOM 821 C CA . GLU A 1 101 ? -2.692 5.847 7.008 1.00 98.62 101 GL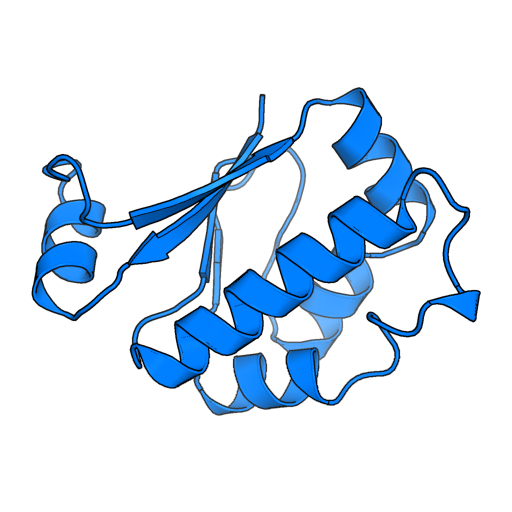U A CA 1
ATOM 822 C C . GLU A 1 101 ? -3.496 4.639 7.503 1.00 98.62 101 GLU A C 1
ATOM 824 O O . GLU A 1 101 ? -4.268 4.787 8.445 1.00 98.62 101 GLU A O 1
ATOM 829 N N . ALA A 1 102 ? -3.269 3.436 6.968 1.00 98.62 102 ALA A N 1
ATOM 830 C CA . ALA A 1 102 ? -3.925 2.216 7.447 1.00 98.62 102 ALA A CA 1
ATOM 831 C C . ALA A 1 102 ? -3.653 1.978 8.942 1.00 98.62 102 ALA A C 1
ATOM 833 O O . ALA A 1 102 ? -4.569 1.669 9.707 1.00 98.62 102 ALA A O 1
ATOM 834 N N . LEU A 1 103 ? -2.413 2.217 9.385 1.00 98.50 103 LEU A N 1
ATOM 835 C CA . LEU A 1 103 ? -2.042 2.160 10.802 1.00 98.50 103 LEU A CA 1
ATOM 836 C C . LEU A 1 103 ? -2.728 3.245 11.644 1.00 98.50 103 LEU A C 1
ATOM 838 O O . LEU A 1 103 ? -3.151 2.966 12.767 1.00 98.50 103 LEU A O 1
ATOM 842 N N . LYS A 1 104 ? -2.838 4.477 11.128 1.00 98.38 104 LYS A N 1
ATOM 843 C CA . LYS A 1 104 ? -3.512 5.586 11.828 1.00 98.38 104 LYS A CA 1
ATOM 844 C C . LYS A 1 104 ? -5.011 5.341 11.971 1.00 98.38 104 LYS A C 1
ATOM 846 O O . LYS A 1 104 ? -5.563 5.597 13.039 1.00 98.38 104 LYS A O 1
ATOM 851 N N . CYS A 1 105 ? -5.648 4.855 10.910 1.00 97.81 105 CYS A N 1
ATOM 852 C CA . CYS A 1 105 ? -7.077 4.563 10.855 1.00 97.81 105 CYS A CA 1
ATOM 853 C C . CYS A 1 105 ? -7.450 3.263 11.574 1.00 97.81 105 CYS A C 1
ATOM 855 O O . CYS A 1 105 ? -8.622 3.083 11.886 1.00 97.81 105 CYS A O 1
ATOM 857 N N . GLN A 1 106 ? -6.468 2.403 11.873 1.00 98.06 106 GLN A N 1
ATOM 858 C CA . GLN A 1 106 ? -6.654 1.089 12.501 1.00 98.06 106 GLN A CA 1
ATOM 859 C C . GLN A 1 106 ? -7.554 0.152 11.682 1.00 98.06 106 GLN A C 1
ATOM 861 O O . GLN A 1 106 ? -8.269 -0.661 12.250 1.00 98.06 106 GLN A O 1
ATOM 866 N N . THR A 1 107 ? -7.508 0.267 10.354 1.00 97.62 107 THR A N 1
ATOM 867 C CA . THR A 1 107 ? -8.347 -0.505 9.427 1.00 97.62 107 THR A CA 1
ATOM 868 C C . THR A 1 107 ? -7.504 -1.506 8.637 1.00 97.62 107 THR A C 1
ATOM 870 O O . THR A 1 107 ? -7.363 -2.663 9.020 1.00 97.62 107 THR A O 1
ATOM 873 N N . GLY A 1 108 ? -6.918 -1.063 7.529 1.00 98.06 108 GLY A N 1
ATOM 874 C CA . GLY A 1 108 ? -6.135 -1.893 6.627 1.00 98.06 108 GLY A CA 1
ATOM 875 C C . GLY A 1 108 ? -5.894 -1.211 5.290 1.00 98.06 108 GLY A C 1
ATOM 876 O O . GLY A 1 108 ? -6.423 -0.132 5.016 1.00 98.06 108 GLY A O 1
ATOM 877 N N . ILE A 1 109 ? -5.084 -1.854 4.460 1.00 98.69 109 ILE A N 1
ATOM 878 C CA . ILE A 1 109 ? -4.844 -1.454 3.073 1.00 98.69 109 ILE A CA 1
ATOM 879 C C . ILE A 1 109 ? -5.365 -2.543 2.139 1.00 98.69 109 ILE A C 1
ATOM 881 O O . ILE A 1 109 ? -5.164 -3.729 2.396 1.00 98.69 109 ILE A O 1
ATOM 885 N N . PHE A 1 110 ? -6.043 -2.126 1.076 1.00 98.38 110 PHE A N 1
ATOM 886 C CA . PHE A 1 110 ? -6.740 -2.986 0.126 1.00 98.38 110 PHE A CA 1
ATOM 887 C C . PHE A 1 110 ? -6.199 -2.734 -1.279 1.00 98.38 110 PHE A C 1
ATOM 889 O O . PHE A 1 110 ? -5.967 -1.584 -1.661 1.00 98.38 110 PHE A O 1
ATOM 896 N N . PHE A 1 111 ? -5.995 -3.812 -2.025 1.00 97.94 111 PHE A N 1
ATOM 897 C CA . PHE A 1 111 ? -5.476 -3.848 -3.385 1.00 97.94 111 PHE A CA 1
ATOM 898 C C . PHE A 1 111 ? 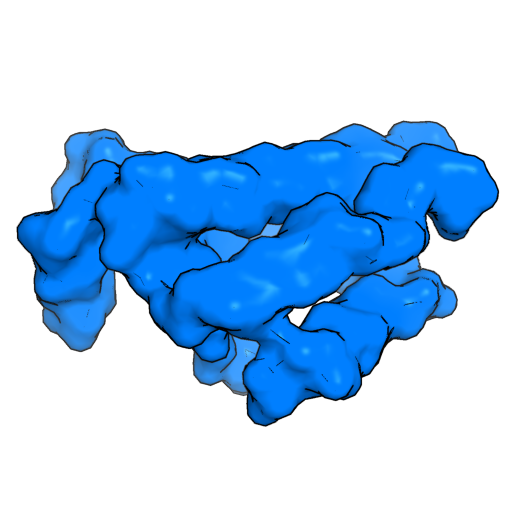-6.555 -4.456 -4.285 1.00 97.94 111 PHE A C 1
ATOM 900 O O . PHE A 1 111 ? -6.961 -5.587 -4.050 1.00 97.94 111 PHE A O 1
ATOM 907 N N . TYR A 1 112 ? -7.007 -3.705 -5.291 1.00 95.69 112 TYR A N 1
ATOM 908 C CA . TYR A 1 112 ? -7.988 -4.137 -6.294 1.00 95.69 112 TYR A CA 1
ATOM 909 C C . TYR A 1 112 ? -7.328 -4.146 -7.677 1.00 95.69 112 TYR A C 1
ATOM 911 O O . TYR A 1 112 ? -7.191 -3.072 -8.293 1.00 95.69 112 TYR A O 1
ATOM 919 N N . PHE A 1 113 ? -6.780 -5.296 -8.092 1.00 92.81 113 PHE A N 1
ATOM 920 C CA . PHE A 1 113 ? -5.744 -5.400 -9.139 1.00 92.81 113 PHE A CA 1
ATOM 921 C C . PHE A 1 113 ? -6.171 -6.112 -10.432 1.00 92.81 113 PHE A C 1
ATOM 923 O O . PHE A 1 113 ? -7.028 -7.012 -10.401 1.00 92.81 113 PHE A O 1
#

Solvent-accessible surface area (backbone atoms only — not comparable to full-atom values): 6241 Å² total; per-residue (Å²): 116,26,41,41,35,19,28,62,29,68,70,33,41,56,23,50,80,69,76,60,67,54,95,80,29,58,53,70,49,78,41,47,67,67,57,48,51,57,40,52,76,67,46,48,50,61,51,50,20,72,66,55,73,45,75,63,48,83,76,37,72,38,65,52,56,56,64,68,36,48,52,49,54,74,74,36,77,84,70,43,59,91,81,42,56,83,80,49,34,61,54,49,51,51,53,51,49,42,50,53,45,13,64,73,35,70,41,23,37,38,38,47,62

Organism: NCBI:txid699437

pLDDT: mean 95.85, std 3.07, range [83.44, 98.75]

Radius of gyration: 13.36 Å; Cα contacts (8 Å, |Δi|>4): 173; chains: 1; bounding box: 39×24×30 Å